Protein AF-A0A921G9Y9-F1 (afdb_monomer_lite)

Foldseek 3Di:
DDPVVVLQVCLLQLNDDAPDDDPVSVVSNVSSVVNHDKDWFAPQCVVVDPVSRPPHDIDIFHKHKDKDKDKDKDWDWADDPDFKIKIWIWIKIWMWMWIGGPPDIDIDIDIDIGTDDIDIDGGDDDPVVVD

Secondary structure (DSSP, 8-state):
--HHHHHHHHHHTT----SSSSHHHHHHHHHHHTTS-EEEEEGGGGGT-TTTTT-S-EEEEE-EEEEEEEEEEEEEEEEETTTEEEEEEEEEEEEEEEEE-SS-EEEEEEEEEEEEEEEEEEPPPPGGG--

Sequence (131 aa):
MNQLEDLFYSIEAGTYQKEDNSFYQNKLQQMSDDGGLIATIRLGLLTDNPFLANVGPKINLKYKTISAITSTVEENIENYGVNHVMVSLKIVIKIRLMVLFPFYNEEFSHEYDYPLVMEVIEGEVPNWYQN

InterPro domains:
  IPR014197 Sporulation protein YunB [PF09560] (40-127)

Organism: NCBI:txid29348

Structure (mmCIF, N/CA/C/O backbone):
data_AF-A0A921G9Y9-F1
#
_entry.id   AF-A0A921G9Y9-F1
#
loop_
_atom_site.group_PDB
_atom_site.id
_atom_site.type_symbol
_atom_site.label_atom_id
_atom_site.label_alt_id
_atom_site.label_comp_id
_atom_site.label_asym_id
_atom_site.label_entity_id
_atom_site.label_seq_id
_atom_site.pdbx_PDB_ins_code
_atom_site.Cartn_x
_atom_site.Cartn_y
_atom_site.Cartn_z
_atom_site.occupancy
_atom_site.B_iso_or_equiv
_atom_site.auth_seq_id
_atom_site.auth_comp_id
_atom_site.auth_asym_id
_atom_site.auth_atom_id
_atom_site.pdbx_PDB_model_num
ATOM 1 N N . MET A 1 1 ? 14.720 6.871 6.798 1.00 49.41 1 MET A N 1
ATOM 2 C CA . MET A 1 1 ? 13.398 6.241 6.962 1.00 49.41 1 MET A CA 1
ATOM 3 C C . MET A 1 1 ? 12.634 6.450 5.664 1.00 49.41 1 MET A C 1
ATOM 5 O O . MET A 1 1 ? 12.837 7.491 5.044 1.00 49.41 1 MET A O 1
ATOM 9 N N . ASN A 1 2 ? 11.887 5.457 5.186 1.00 76.81 2 ASN A N 1
ATOM 10 C CA . ASN A 1 2 ? 11.143 5.543 3.927 1.00 76.81 2 ASN A CA 1
ATOM 11 C C . ASN A 1 2 ? 9.901 6.437 4.138 1.00 76.81 2 ASN A C 1
ATOM 13 O O . ASN A 1 2 ? 9.168 6.209 5.094 1.00 76.81 2 ASN A O 1
ATOM 17 N N . GLN A 1 3 ? 9.642 7.431 3.275 1.00 79.81 3 GLN A N 1
ATOM 18 C CA . GLN A 1 3 ? 8.513 8.376 3.441 1.00 79.81 3 GLN A CA 1
ATOM 19 C C . GLN A 1 3 ? 7.158 7.667 3.599 1.00 79.81 3 GLN A C 1
ATOM 21 O O . GLN A 1 3 ? 6.253 8.161 4.268 1.00 79.81 3 GLN A O 1
ATOM 26 N N . LEU A 1 4 ? 7.027 6.485 2.997 1.00 79.25 4 LEU A N 1
ATOM 27 C CA . LEU A 1 4 ? 5.823 5.676 3.083 1.00 79.25 4 LEU A CA 1
ATOM 28 C C . LEU A 1 4 ? 5.649 4.997 4.452 1.00 79.25 4 LEU A C 1
ATOM 30 O O . LEU A 1 4 ? 4.527 4.863 4.931 1.00 79.25 4 LEU A O 1
ATOM 34 N N . GLU A 1 5 ? 6.743 4.582 5.095 1.00 77.75 5 GLU A N 1
ATOM 35 C CA . GLU A 1 5 ? 6.694 3.997 6.443 1.00 77.75 5 GLU A CA 1
ATOM 36 C C . GLU A 1 5 ? 6.239 5.038 7.466 1.00 77.75 5 GLU A C 1
ATOM 38 O O . GLU A 1 5 ? 5.380 4.747 8.297 1.00 77.75 5 GLU A O 1
ATOM 43 N N . ASP A 1 6 ? 6.755 6.265 7.357 1.00 85.50 6 ASP A N 1
ATOM 44 C CA . ASP A 1 6 ? 6.368 7.374 8.232 1.00 85.50 6 ASP A CA 1
ATOM 45 C C . ASP A 1 6 ? 4.880 7.725 8.067 1.00 85.50 6 ASP A C 1
ATOM 47 O O . ASP A 1 6 ? 4.181 7.970 9.055 1.00 85.50 6 ASP A O 1
ATOM 51 N N . LEU A 1 7 ? 4.365 7.670 6.831 1.00 88.00 7 LEU A N 1
ATOM 52 C CA . LEU A 1 7 ? 2.940 7.837 6.550 1.00 88.00 7 LEU A CA 1
ATOM 53 C C . LEU A 1 7 ? 2.101 6.772 7.268 1.00 88.00 7 LEU A C 1
ATOM 55 O O . LEU A 1 7 ? 1.203 7.125 8.035 1.00 88.00 7 LEU A O 1
ATOM 59 N N . PHE A 1 8 ? 2.395 5.485 7.059 1.00 83.88 8 PHE A N 1
ATOM 60 C CA . PHE A 1 8 ? 1.647 4.402 7.706 1.00 83.88 8 PHE A CA 1
ATOM 61 C C . PHE A 1 8 ? 1.704 4.502 9.231 1.00 83.88 8 PHE A C 1
ATOM 63 O O . PHE A 1 8 ? 0.670 4.387 9.889 1.00 83.88 8 PHE A O 1
ATOM 70 N N . TYR A 1 9 ? 2.879 4.802 9.785 1.00 85.75 9 TYR A N 1
ATOM 71 C CA . TYR A 1 9 ? 3.039 5.001 11.220 1.00 85.75 9 TYR A CA 1
ATOM 72 C C . TYR A 1 9 ? 2.184 6.162 11.744 1.00 85.75 9 TYR A C 1
ATOM 74 O O . TYR A 1 9 ? 1.518 6.016 12.767 1.00 85.75 9 TYR A O 1
ATOM 82 N N . SER A 1 10 ? 2.151 7.302 11.046 1.00 90.12 10 SER A N 1
ATOM 83 C CA . SER A 1 10 ? 1.352 8.463 11.467 1.00 90.12 10 SER A CA 1
ATOM 84 C C . SER A 1 10 ? -0.153 8.178 11.488 1.00 90.12 10 SER A C 1
ATOM 86 O O . SER A 1 10 ? -0.855 8.631 12.393 1.00 90.12 10 SER A O 1
ATOM 88 N N . ILE A 1 11 ? -0.644 7.371 10.543 1.00 90.50 11 ILE A N 1
ATOM 89 C CA . ILE A 1 11 ? -2.046 6.940 10.495 1.00 90.50 11 ILE A CA 1
ATOM 90 C C . ILE A 1 11 ? -2.340 5.983 11.654 1.00 90.50 11 ILE A C 1
ATOM 92 O O . ILE A 1 11 ? -3.341 6.146 12.348 1.00 90.50 11 ILE A O 1
ATOM 96 N N . GLU A 1 12 ? -1.464 5.007 11.909 1.00 84.38 12 GLU A N 1
ATOM 97 C CA . GLU A 1 12 ? -1.619 4.074 13.034 1.00 84.38 12 GLU A CA 1
ATOM 98 C C . GLU A 1 12 ? -1.544 4.776 14.400 1.00 84.38 12 GLU A C 1
ATOM 100 O O . GLU A 1 12 ? -2.237 4.380 15.338 1.00 84.38 12 GLU A O 1
ATOM 105 N N . ALA A 1 13 ? -0.727 5.826 14.513 1.00 87.19 13 ALA A N 1
ATOM 106 C CA . ALA A 1 13 ? -0.587 6.641 15.716 1.00 87.19 13 ALA A CA 1
ATOM 107 C C . ALA A 1 13 ? -1.715 7.674 15.895 1.00 87.19 13 ALA A C 1
ATOM 109 O O . ALA A 1 13 ? -1.799 8.298 16.954 1.00 87.19 13 ALA A O 1
ATOM 110 N N . GLY A 1 14 ? -2.568 7.866 14.884 1.00 88.44 14 GLY A N 1
ATOM 111 C CA . GLY A 1 14 ? -3.640 8.860 14.898 1.00 88.44 14 GLY A CA 1
ATOM 112 C C . GLY A 1 14 ? -3.156 10.310 14.781 1.00 88.44 14 GLY A C 1
ATOM 113 O O . GLY A 1 14 ? -3.873 11.235 15.155 1.00 88.44 14 GLY A O 1
ATOM 114 N N . THR A 1 15 ? -1.931 10.529 14.299 1.00 91.12 15 THR A N 1
ATOM 115 C CA . THR A 1 15 ? -1.301 11.856 14.202 1.00 91.12 15 THR A CA 1
ATOM 116 C C . THR A 1 15 ? -1.286 12.421 12.788 1.00 91.12 15 THR A C 1
ATOM 118 O O . THR A 1 15 ? -0.851 13.558 12.592 1.00 91.12 15 THR A O 1
ATOM 121 N N . TYR A 1 16 ? -1.755 11.657 11.803 1.00 93.31 16 TYR A N 1
ATOM 122 C CA . TYR A 1 16 ? -1.785 12.091 10.417 1.00 93.31 16 TYR A CA 1
ATOM 123 C C . TYR A 1 16 ? -2.707 13.304 10.233 1.00 93.31 16 TYR A C 1
ATOM 125 O O . TYR A 1 16 ? -3.790 13.391 10.820 1.00 93.31 16 TYR A O 1
ATOM 133 N N . GLN A 1 17 ? -2.246 14.246 9.413 1.00 92.75 17 GLN A N 1
ATOM 134 C CA . GLN A 1 17 ? -2.978 15.440 9.016 1.00 92.75 17 GLN A CA 1
ATOM 135 C C . GLN A 1 17 ? -3.015 15.495 7.495 1.00 92.75 17 GLN A C 1
ATOM 137 O O . GLN A 1 17 ? -1.971 15.409 6.847 1.00 92.75 17 GLN A O 1
ATOM 142 N N . LYS A 1 18 ? -4.211 15.645 6.929 1.00 92.50 18 LYS A N 1
ATOM 143 C CA . LYS A 1 18 ? -4.374 15.779 5.481 1.00 92.50 18 LYS A CA 1
ATOM 144 C C . LYS A 1 18 ? -3.642 17.006 4.932 1.00 92.50 18 LYS A C 1
ATOM 146 O O . LYS A 1 18 ? -3.721 18.100 5.489 1.00 92.50 18 LYS A O 1
ATOM 151 N N . GLU A 1 19 ? -2.990 16.826 3.793 1.00 91.19 19 GLU A N 1
ATOM 152 C CA . GLU A 1 19 ? -2.289 17.889 3.067 1.00 91.19 19 GLU A CA 1
ATOM 153 C C . GLU A 1 19 ? -3.246 18.683 2.168 1.00 91.19 19 GLU A C 1
ATOM 155 O O . GLU A 1 19 ? -3.083 19.888 1.978 1.00 91.19 19 GLU A O 1
ATOM 160 N N . ASP A 1 20 ? -4.274 18.017 1.636 1.00 94.69 20 ASP A N 1
ATOM 161 C CA . ASP A 1 20 ? -5.283 18.615 0.767 1.00 94.69 20 ASP A CA 1
ATOM 162 C C . ASP A 1 20 ? -6.685 18.010 0.988 1.00 94.69 20 ASP A C 1
ATOM 164 O O . ASP A 1 20 ? -6.904 17.155 1.847 1.00 94.69 20 ASP A O 1
ATOM 168 N N . ASN A 1 21 ? -7.672 18.475 0.214 1.00 94.62 21 ASN A N 1
ATOM 169 C CA . ASN A 1 21 ? -9.056 17.987 0.272 1.00 94.62 21 ASN A CA 1
ATOM 170 C C . ASN A 1 21 ? -9.366 16.877 -0.748 1.00 94.62 21 ASN A C 1
ATOM 172 O O . ASN A 1 21 ? -10.538 16.635 -1.050 1.00 94.62 21 ASN A O 1
ATOM 176 N N . SER A 1 22 ? -8.354 16.207 -1.297 1.00 95.88 22 SER A N 1
ATOM 177 C CA . SER A 1 22 ? -8.559 15.069 -2.187 1.00 95.88 22 SER A CA 1
ATOM 178 C C . SER A 1 22 ? -9.262 13.919 -1.463 1.00 95.88 22 SER A C 1
ATOM 180 O O . SER A 1 22 ? -9.243 13.785 -0.236 1.00 95.88 22 SER A O 1
ATOM 182 N N . PHE A 1 23 ? -9.906 13.053 -2.245 1.00 94.69 23 PHE A N 1
ATOM 183 C CA . PHE A 1 23 ? -10.588 11.874 -1.719 1.00 94.69 23 PHE A CA 1
ATOM 184 C C . PHE A 1 23 ? -9.659 10.993 -0.866 1.00 94.69 23 PHE A C 1
ATOM 186 O O . PHE A 1 23 ? -10.045 10.560 0.219 1.00 94.69 23 PHE A O 1
ATOM 193 N N . TYR A 1 24 ? -8.429 10.760 -1.335 1.00 90.69 24 TYR A N 1
ATOM 194 C CA . TYR A 1 24 ? -7.461 9.910 -0.643 1.00 90.69 24 TYR A CA 1
ATOM 195 C C . TYR A 1 24 ? -7.033 10.511 0.694 1.00 90.69 24 TYR A C 1
ATOM 197 O O . TYR A 1 24 ? -7.066 9.819 1.705 1.00 90.69 24 TYR A O 1
ATOM 205 N N . GLN A 1 25 ? -6.725 11.803 0.724 1.00 93.50 25 GLN A N 1
ATOM 206 C CA . GLN A 1 25 ? -6.254 12.489 1.928 1.00 93.50 25 GLN A CA 1
ATOM 207 C C . GLN A 1 25 ? -7.348 12.554 3.003 1.00 93.50 25 GLN A C 1
ATOM 209 O O . GLN A 1 25 ? -7.092 12.270 4.173 1.00 93.50 25 GLN A O 1
ATOM 214 N N . ASN A 1 26 ? -8.606 12.783 2.608 1.00 93.81 26 ASN A N 1
ATOM 215 C CA . ASN A 1 26 ? -9.739 12.681 3.534 1.00 93.81 26 ASN A CA 1
ATOM 216 C C . ASN A 1 26 ? -9.916 11.257 4.092 1.00 93.81 26 ASN A C 1
ATOM 218 O O . ASN A 1 26 ? -10.241 11.095 5.266 1.00 93.81 26 ASN A O 1
ATOM 222 N N . LYS A 1 27 ? -9.684 10.220 3.275 1.00 91.06 27 LYS A N 1
ATOM 223 C CA . LYS A 1 27 ? -9.764 8.824 3.725 1.00 91.06 27 LYS A CA 1
ATOM 224 C C . LYS A 1 27 ? -8.652 8.477 4.722 1.00 91.06 27 LYS A C 1
ATOM 226 O O . LYS A 1 27 ? -8.925 7.797 5.706 1.00 91.06 27 LYS A O 1
ATOM 231 N N . LEU A 1 28 ? -7.428 8.955 4.494 1.00 92.06 28 LEU A N 1
ATOM 232 C CA . LEU A 1 28 ? -6.300 8.756 5.411 1.00 92.06 28 LEU A CA 1
ATOM 233 C C . LEU A 1 28 ? -6.512 9.503 6.738 1.00 92.06 28 LEU A C 1
ATOM 235 O O . LEU A 1 28 ? -6.251 8.937 7.797 1.00 92.06 28 LEU A O 1
ATOM 239 N N . GLN A 1 29 ? -7.073 10.719 6.697 1.00 93.62 29 GLN A N 1
ATOM 240 C CA . GLN A 1 29 ? -7.468 11.451 7.906 1.00 93.62 29 GLN A CA 1
ATOM 241 C C . GLN A 1 29 ? -8.496 10.669 8.721 1.00 93.62 29 GLN A C 1
ATOM 243 O O . GLN A 1 29 ? -8.310 10.490 9.916 1.00 93.62 29 GLN A O 1
ATOM 248 N N . GLN A 1 30 ? -9.538 10.142 8.075 1.00 91.38 30 GLN A N 1
ATOM 249 C CA . GLN A 1 30 ? -10.557 9.352 8.764 1.00 91.38 30 GLN A CA 1
ATOM 250 C C . GLN A 1 30 ? -9.957 8.126 9.471 1.00 91.38 30 GLN A C 1
ATOM 252 O O . GLN A 1 30 ? -10.275 7.867 10.626 1.00 91.38 30 GLN A O 1
ATOM 257 N N . MET A 1 31 ? -9.056 7.398 8.803 1.00 90.31 31 MET A N 1
ATOM 258 C CA . MET A 1 31 ? -8.354 6.257 9.411 1.00 90.31 31 MET A CA 1
ATOM 259 C C . MET A 1 31 ? -7.497 6.674 10.613 1.00 90.31 31 MET A C 1
ATOM 261 O O . MET A 1 31 ? -7.416 5.952 11.604 1.00 90.31 31 MET A O 1
ATOM 265 N N . SER A 1 32 ? -6.864 7.844 10.533 1.00 91.69 32 SER A N 1
ATOM 266 C CA . SER A 1 32 ? -6.102 8.419 11.640 1.00 91.69 32 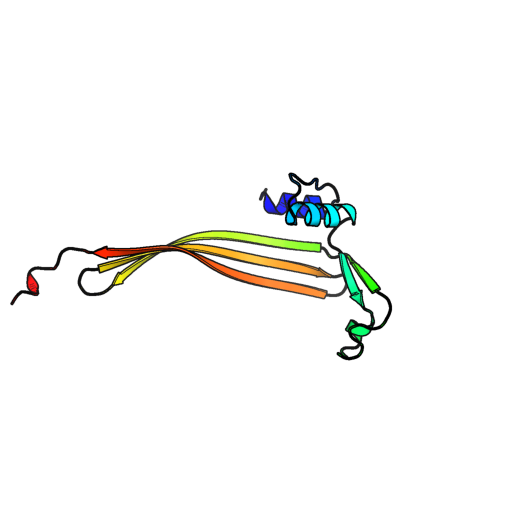SER A CA 1
ATOM 267 C C . SER A 1 32 ? -7.009 8.775 12.821 1.00 91.69 32 SER A C 1
ATOM 269 O O . SER A 1 32 ? -6.721 8.395 13.955 1.00 91.69 32 SER A O 1
ATOM 271 N N . ASP A 1 33 ? -8.136 9.436 12.558 1.00 91.94 33 ASP A N 1
ATOM 272 C CA . ASP A 1 33 ? -9.105 9.862 13.575 1.00 91.94 33 ASP A CA 1
ATOM 273 C C . ASP A 1 33 ? -9.756 8.664 14.290 1.00 91.94 33 ASP A C 1
ATOM 275 O O . ASP A 1 33 ? -9.988 8.701 15.499 1.00 91.94 33 ASP A O 1
ATOM 279 N N . ASP A 1 34 ? -9.977 7.563 13.567 1.00 88.81 34 ASP A N 1
ATOM 280 C CA . ASP A 1 34 ? -10.468 6.293 14.115 1.00 88.81 34 ASP A CA 1
ATOM 281 C C . ASP A 1 34 ? -9.410 5.568 14.991 1.00 88.81 34 ASP A C 1
ATOM 283 O O . ASP A 1 34 ? -9.689 4.557 15.656 1.00 88.81 34 ASP A O 1
ATOM 287 N N . GLY A 1 35 ? -8.185 6.101 15.059 1.00 84.94 35 GLY A N 1
ATOM 288 C CA . GLY A 1 35 ? -7.080 5.561 15.845 1.00 84.94 35 GLY A CA 1
ATOM 289 C C . GLY A 1 35 ? -6.514 4.283 15.232 1.00 84.94 35 GLY A C 1
ATOM 290 O O . GLY A 1 35 ? -6.351 3.278 15.944 1.00 84.94 35 GLY A O 1
ATOM 291 N N . GLY A 1 36 ? -6.284 4.324 13.916 1.00 83.94 36 GLY A N 1
ATOM 292 C CA . GLY A 1 36 ? -5.609 3.304 13.124 1.00 83.94 36 GLY A CA 1
ATOM 293 C C . GLY A 1 36 ? -6.520 2.564 12.142 1.00 83.94 36 GLY A C 1
ATOM 294 O O . GLY A 1 36 ? -7.659 2.937 11.874 1.00 83.94 36 GLY A O 1
ATOM 295 N N . LEU A 1 37 ? -6.005 1.469 11.585 1.00 84.38 37 LEU A N 1
ATOM 296 C CA . LEU A 1 37 ? -6.725 0.682 10.589 1.00 84.38 37 LEU A CA 1
ATOM 297 C C . LEU A 1 37 ? -7.786 -0.205 11.255 1.00 84.38 37 LEU A C 1
ATOM 299 O O . LEU A 1 37 ? -7.474 -1.132 12.010 1.00 84.38 37 LEU A O 1
ATOM 303 N N . ILE A 1 38 ? -9.057 0.084 10.963 1.00 87.38 38 ILE A N 1
ATOM 304 C CA . ILE A 1 38 ? -10.207 -0.665 11.477 1.00 87.38 38 ILE A CA 1
ATOM 305 C C . ILE A 1 38 ? -10.911 -1.385 10.329 1.00 87.38 38 ILE A C 1
ATOM 307 O O . ILE A 1 38 ? -11.411 -0.766 9.392 1.00 87.38 38 ILE A O 1
ATOM 311 N N . ALA A 1 39 ? -10.987 -2.711 10.423 1.00 85.94 39 ALA A N 1
ATOM 312 C CA . ALA A 1 39 ? -11.834 -3.530 9.570 1.00 85.94 39 ALA A CA 1
ATOM 313 C C . ALA A 1 39 ? -13.175 -3.772 10.273 1.00 85.94 39 ALA A C 1
ATOM 315 O O . ALA A 1 39 ? -13.220 -4.321 11.375 1.00 85.94 39 ALA A O 1
ATOM 316 N N . THR A 1 40 ? -14.279 -3.389 9.635 1.00 87.94 40 THR A N 1
ATOM 317 C CA . THR A 1 40 ? -15.624 -3.704 10.127 1.00 87.94 40 THR A CA 1
ATOM 318 C C . THR A 1 40 ? -16.160 -4.927 9.399 1.00 87.94 40 THR A C 1
ATOM 320 O O . THR A 1 40 ? -16.487 -4.855 8.215 1.00 87.94 40 THR A O 1
ATOM 323 N N . ILE A 1 41 ? -16.311 -6.038 10.118 1.00 89.12 41 ILE A N 1
ATOM 324 C CA . ILE A 1 41 ? -16.913 -7.272 9.598 1.00 89.12 41 ILE A CA 1
ATOM 325 C C . ILE A 1 41 ? -18.261 -7.534 10.274 1.00 89.12 41 ILE A C 1
ATOM 327 O O . ILE A 1 41 ? -18.523 -7.040 11.372 1.00 89.12 41 ILE A 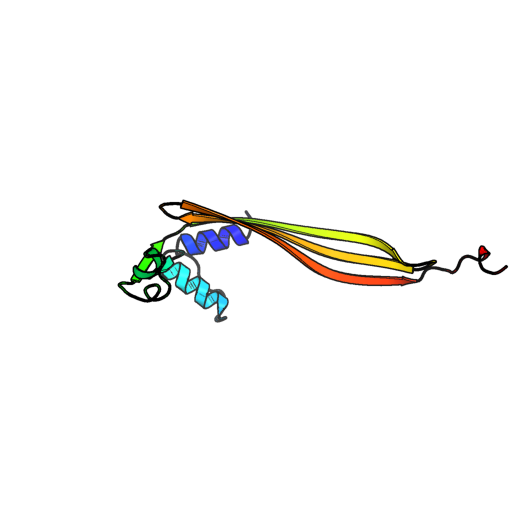O 1
ATOM 331 N N . ARG A 1 42 ? -19.153 -8.295 9.634 1.00 90.81 42 ARG A N 1
ATOM 332 C CA . ARG A 1 42 ? -20.395 -8.752 10.280 1.00 90.81 42 ARG A CA 1
ATOM 333 C C . ARG A 1 42 ? -20.193 -10.134 10.875 1.00 90.81 42 ARG A C 1
ATOM 335 O O . ARG A 1 42 ? -19.521 -10.960 10.267 1.00 90.81 42 ARG A O 1
ATOM 342 N N . LEU A 1 43 ? -20.818 -10.402 12.022 1.00 90.31 43 LEU A N 1
ATOM 343 C CA . LEU A 1 43 ? -20.697 -11.701 12.693 1.00 90.31 43 LEU A CA 1
ATOM 344 C C . LEU A 1 43 ? -21.092 -12.872 11.775 1.00 90.31 43 LEU A C 1
ATOM 346 O O . LEU A 1 43 ? -20.449 -13.916 11.801 1.00 90.31 43 LEU A O 1
ATOM 350 N N . GLY A 1 44 ? -22.101 -12.688 10.921 1.00 91.38 44 GLY A N 1
ATOM 351 C CA . GLY A 1 44 ? -22.529 -13.711 9.975 1.00 91.38 44 GLY A CA 1
ATOM 352 C C . GLY A 1 44 ? -21.485 -14.086 8.912 1.00 91.38 44 GLY A C 1
ATOM 353 O O . GLY A 1 44 ? -21.542 -15.197 8.393 1.00 91.38 44 GLY A O 1
ATOM 354 N N . LEU A 1 45 ? -20.478 -13.242 8.651 1.00 89.88 45 LEU A N 1
ATOM 355 C CA . LEU A 1 45 ? -19.342 -13.583 7.781 1.00 89.88 45 LEU A CA 1
ATOM 356 C C . LEU A 1 45 ? -18.509 -14.742 8.350 1.00 89.88 45 LEU A C 1
ATOM 358 O O . LEU A 1 45 ? -17.962 -15.531 7.593 1.00 89.88 45 LEU A O 1
ATOM 362 N N . LEU A 1 46 ? -18.468 -14.891 9.678 1.00 86.62 46 LEU A N 1
ATOM 363 C CA . LEU A 1 46 ? -17.730 -15.964 10.356 1.00 86.62 46 LEU A CA 1
ATOM 364 C C . LEU A 1 46 ? -18.436 -17.326 10.278 1.00 86.62 46 LEU A C 1
ATOM 366 O O . LEU A 1 46 ? -17.872 -18.331 10.695 1.00 86.62 46 LEU A O 1
ATOM 370 N N . THR A 1 47 ? -19.677 -17.365 9.784 1.00 90.00 47 THR A N 1
ATOM 371 C CA . THR A 1 47 ? -20.466 -18.604 9.683 1.00 90.00 47 THR A CA 1
ATOM 372 C C . THR A 1 47 ? -20.195 -19.395 8.403 1.00 90.00 47 THR A C 1
ATOM 374 O O . THR A 1 47 ? -20.821 -20.432 8.203 1.00 90.00 47 THR A O 1
ATOM 377 N N . ASP A 1 48 ? -19.310 -18.888 7.533 1.00 86.00 48 ASP A N 1
ATOM 378 C CA . ASP A 1 48 ? -18.979 -19.450 6.212 1.00 86.00 48 ASP A CA 1
ATOM 379 C C . ASP A 1 48 ? -20.217 -19.724 5.329 1.00 86.00 48 ASP A C 1
ATOM 381 O O . ASP A 1 48 ? -20.244 -20.597 4.465 1.00 86.00 48 ASP A O 1
ATOM 385 N N . ASN A 1 49 ? -21.297 -18.968 5.567 1.00 91.44 49 ASN A N 1
ATOM 386 C CA . ASN A 1 49 ? -22.547 -19.079 4.832 1.00 91.44 49 ASN A CA 1
ATOM 387 C C . ASN A 1 49 ? -22.830 -17.771 4.075 1.00 91.44 49 ASN A C 1
ATOM 389 O O . ASN A 1 49 ? -23.065 -16.735 4.708 1.00 91.44 49 ASN A O 1
ATOM 393 N N . PRO A 1 50 ? -22.897 -17.794 2.731 1.00 92.81 50 PRO A N 1
ATOM 394 C CA . PRO A 1 50 ? -23.095 -16.587 1.930 1.00 92.81 50 PRO A CA 1
ATOM 395 C C . PRO A 1 50 ? -24.439 -15.894 2.201 1.00 92.81 50 PRO A C 1
ATOM 397 O O . PRO A 1 50 ? -24.526 -14.670 2.104 1.00 92.81 50 PRO A O 1
ATOM 400 N N . PHE A 1 51 ? -25.477 -16.636 2.600 1.00 94.62 51 PHE A N 1
ATOM 401 C CA . PHE A 1 51 ? -26.779 -16.060 2.950 1.00 94.62 51 PHE A CA 1
ATOM 402 C C . PHE A 1 51 ? -26.744 -15.297 4.278 1.00 94.62 51 PHE A C 1
ATOM 404 O O . PHE A 1 51 ? -27.502 -14.346 4.467 1.00 94.62 51 PHE A O 1
ATOM 411 N N . LEU A 1 52 ? -25.856 -15.693 5.193 1.00 94.06 52 LEU A N 1
ATOM 412 C CA . LEU A 1 52 ? -25.691 -15.051 6.495 1.00 94.06 52 LEU A CA 1
ATOM 413 C C . LEU A 1 52 ? -24.539 -14.047 6.521 1.00 94.06 52 LEU A C 1
ATOM 415 O O . LEU A 1 52 ? -24.459 -13.281 7.473 1.00 94.06 52 LEU A O 1
ATOM 419 N N . ALA A 1 53 ? -23.702 -13.968 5.483 1.00 91.88 53 ALA A N 1
ATOM 420 C CA . ALA A 1 53 ? -22.514 -13.111 5.446 1.00 91.88 53 ALA A CA 1
ATOM 421 C C . ALA A 1 53 ? -22.794 -11.637 5.805 1.00 91.88 53 ALA A C 1
ATOM 423 O O . ALA A 1 53 ? -21.960 -10.962 6.407 1.00 91.88 53 ALA A O 1
ATOM 424 N N . ASN A 1 54 ? -23.999 -11.149 5.490 1.00 91.25 54 ASN A N 1
ATOM 425 C CA . ASN A 1 54 ? -24.444 -9.790 5.792 1.00 91.25 54 ASN A CA 1
ATOM 426 C C . ASN A 1 54 ? -25.388 -9.677 7.007 1.00 91.25 54 ASN A C 1
ATOM 428 O O . ASN A 1 54 ? -25.971 -8.618 7.233 1.00 91.25 54 ASN A O 1
ATOM 432 N N . VAL A 1 55 ? -25.535 -10.711 7.827 1.00 93.50 55 VAL A N 1
ATOM 433 C CA . VAL A 1 55 ? -26.451 -10.725 8.976 1.00 93.50 55 VAL A CA 1
ATOM 434 C C . VAL A 1 55 ? -25.685 -10.579 10.295 1.00 93.50 55 VAL A C 1
ATOM 436 O O . VAL A 1 55 ? -24.547 -11.024 10.438 1.00 93.50 55 VAL A O 1
ATOM 439 N N . GLY A 1 56 ? -26.330 -9.941 11.274 1.00 92.50 56 GLY A N 1
ATOM 440 C CA . GLY A 1 56 ? -25.825 -9.817 12.639 1.00 92.50 56 GLY A CA 1
ATOM 441 C C . GLY A 1 56 ? -25.100 -8.500 12.943 1.00 92.50 56 GLY A C 1
ATOM 442 O O . GLY A 1 56 ? -25.014 -7.610 12.088 1.00 92.50 56 GLY A O 1
ATOM 443 N N . PRO A 1 57 ? -24.615 -8.351 14.189 1.00 93.88 57 PRO A N 1
ATOM 444 C CA . PRO A 1 57 ? -23.923 -7.151 14.637 1.00 93.88 57 PRO A CA 1
ATOM 445 C C . PRO A 1 57 ? -22.596 -6.956 13.896 1.00 93.88 57 PRO A C 1
ATOM 447 O O . PRO A 1 57 ? -21.935 -7.914 13.482 1.00 93.88 57 PRO A O 1
ATOM 450 N N . LYS A 1 58 ? -22.217 -5.686 13.736 1.00 92.81 58 LYS A N 1
ATOM 451 C CA . LYS A 1 58 ? -20.918 -5.281 13.196 1.00 92.81 58 LYS A CA 1
ATOM 452 C C . LYS A 1 58 ? -19.858 -5.380 14.289 1.00 92.81 58 LYS A C 1
ATOM 454 O O . LYS A 1 58 ? -20.087 -4.928 15.408 1.00 92.81 58 LYS A O 1
ATOM 459 N N . ILE A 1 59 ? -18.706 -5.934 13.940 1.00 89.94 59 ILE A N 1
ATOM 460 C CA . ILE A 1 59 ? -17.544 -6.084 14.809 1.00 89.94 59 ILE A CA 1
ATOM 461 C C . ILE A 1 59 ? -16.403 -5.295 14.182 1.00 89.94 59 ILE A C 1
ATOM 463 O O . ILE A 1 59 ? -16.075 -5.494 13.013 1.00 89.94 59 ILE A O 1
ATOM 467 N N . ASN A 1 60 ? -15.817 -4.398 14.968 1.00 88.75 60 ASN A N 1
ATOM 468 C CA . ASN A 1 60 ? -14.676 -3.591 14.562 1.00 88.75 60 ASN A CA 1
ATOM 469 C C . ASN A 1 60 ? -13.391 -4.265 15.041 1.00 88.75 60 ASN A C 1
ATOM 471 O O . ASN A 1 60 ? -13.184 -4.433 16.243 1.00 88.75 60 ASN A O 1
ATOM 475 N N . LEU A 1 61 ? -12.537 -4.643 14.097 1.00 86.38 61 LEU A N 1
ATOM 476 C CA . LEU A 1 61 ? -11.243 -5.257 14.349 1.00 86.38 61 LEU A CA 1
ATOM 477 C C . LEU A 1 61 ? -10.146 -4.252 14.024 1.00 86.38 61 LEU A C 1
ATOM 479 O O . LEU A 1 61 ? -10.027 -3.806 12.884 1.00 86.38 61 LEU A O 1
ATOM 483 N N . LYS A 1 62 ? -9.338 -3.918 15.029 1.00 85.56 62 LYS A N 1
ATOM 484 C CA . LYS A 1 62 ? -8.087 -3.193 14.812 1.00 85.56 62 LYS A CA 1
ATOM 485 C C . LYS A 1 62 ? -7.032 -4.175 14.324 1.00 85.56 62 LYS A C 1
ATOM 487 O O . LYS A 1 62 ? -6.878 -5.245 14.915 1.00 85.56 62 LYS A O 1
ATOM 492 N N . TYR A 1 63 ? -6.307 -3.800 13.283 1.00 86.19 63 TYR A N 1
ATOM 493 C CA . TYR A 1 63 ? -5.181 -4.571 12.771 1.00 86.19 63 TYR A CA 1
ATOM 494 C C . TYR A 1 63 ? -3.995 -3.648 12.518 1.00 86.19 63 TYR A C 1
ATOM 496 O O . TYR A 1 63 ? -4.145 -2.430 12.418 1.00 86.19 63 TYR A O 1
ATOM 504 N N . LYS A 1 64 ? -2.806 -4.243 12.464 1.00 84.94 64 LYS A N 1
ATOM 505 C CA . LYS A 1 64 ? -1.565 -3.542 12.128 1.00 84.94 64 LYS A CA 1
ATOM 506 C C . LYS A 1 64 ? -1.010 -4.092 10.838 1.00 84.94 64 LYS A C 1
ATOM 508 O O . LYS A 1 64 ? -1.264 -5.254 10.514 1.00 84.94 64 LYS A O 1
ATOM 513 N N . THR A 1 65 ? -0.238 -3.282 10.131 1.00 82.94 65 THR A N 1
ATOM 514 C CA . THR A 1 65 ? 0.322 -3.715 8.856 1.00 82.94 65 THR A CA 1
ATOM 515 C C . THR A 1 65 ? 1.814 -3.444 8.800 1.00 82.94 65 THR A C 1
ATOM 517 O O . THR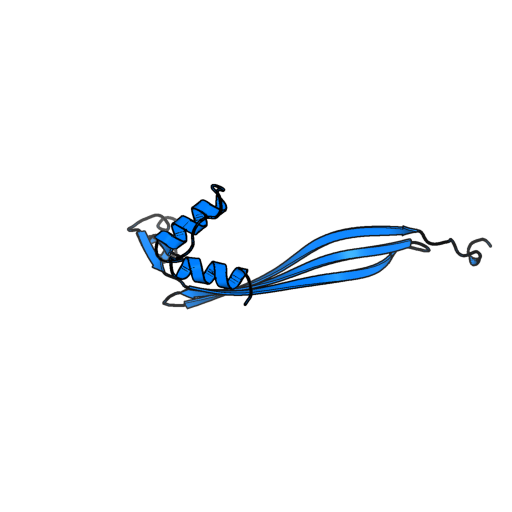 A 1 65 ? 2.271 -2.348 9.099 1.00 82.94 65 THR A O 1
ATOM 520 N N . ILE A 1 66 ? 2.583 -4.448 8.389 1.00 84.75 66 ILE A N 1
ATOM 521 C CA . ILE A 1 66 ? 4.002 -4.295 8.073 1.00 84.75 66 ILE A CA 1
ATOM 522 C C . ILE A 1 66 ? 4.122 -4.347 6.557 1.00 84.75 66 ILE A C 1
ATOM 524 O O . ILE A 1 66 ? 3.615 -5.272 5.927 1.00 84.75 66 ILE A O 1
ATOM 528 N N . SER A 1 67 ? 4.777 -3.355 5.962 1.00 83.12 67 SER A N 1
ATOM 529 C CA . SER A 1 67 ? 4.983 -3.314 4.517 1.00 83.12 67 SER A CA 1
ATOM 530 C C . SER A 1 67 ? 6.449 -3.091 4.177 1.00 83.12 67 SER A C 1
ATOM 532 O O . SER A 1 67 ? 7.167 -2.400 4.892 1.00 83.12 67 SER A O 1
ATOM 534 N N . ALA A 1 68 ? 6.887 -3.688 3.076 1.00 86.25 68 ALA A N 1
ATOM 535 C CA . ALA A 1 68 ? 8.172 -3.430 2.457 1.00 86.25 68 ALA A CA 1
ATOM 536 C C . ALA A 1 68 ? 7.939 -3.241 0.961 1.00 86.25 68 ALA A C 1
ATOM 538 O O . ALA A 1 68 ? 7.500 -4.165 0.270 1.00 86.25 68 ALA A O 1
ATOM 539 N N . ILE A 1 69 ? 8.229 -2.037 0.472 1.00 86.19 69 ILE A N 1
ATOM 540 C CA . ILE A 1 69 ? 8.108 -1.692 -0.943 1.00 86.19 69 ILE A CA 1
ATOM 541 C C . ILE A 1 69 ? 9.498 -1.411 -1.492 1.00 86.19 69 ILE A C 1
ATOM 543 O O . ILE A 1 69 ? 10.252 -0.612 -0.938 1.00 86.19 69 ILE A O 1
ATOM 547 N N . THR A 1 70 ? 9.846 -2.084 -2.581 1.00 90.19 70 THR A N 1
ATOM 548 C CA . THR A 1 70 ? 11.081 -1.845 -3.326 1.00 90.19 70 THR A CA 1
ATOM 549 C C . THR A 1 70 ? 10.721 -1.530 -4.764 1.00 90.19 70 THR A C 1
ATOM 551 O O . THR A 1 70 ? 9.893 -2.210 -5.357 1.00 90.19 70 THR A O 1
ATOM 554 N N . SER A 1 71 ? 11.344 -0.496 -5.315 1.00 90.50 71 SER A N 1
ATOM 555 C CA . SER A 1 71 ? 11.179 -0.105 -6.708 1.00 90.50 71 SER A CA 1
ATOM 556 C C . SER A 1 71 ? 12.542 -0.139 -7.377 1.00 90.50 71 SER A C 1
ATOM 558 O O . SER A 1 71 ? 13.515 0.381 -6.829 1.00 90.50 71 SER A O 1
ATOM 560 N N . THR A 1 72 ? 12.632 -0.756 -8.546 1.00 93.88 72 THR A N 1
ATOM 561 C CA . THR A 1 72 ? 13.869 -0.839 -9.326 1.00 93.88 72 THR A CA 1
ATOM 562 C C . THR A 1 72 ? 13.563 -0.512 -10.774 1.00 93.88 72 THR A C 1
ATOM 564 O O . THR A 1 72 ? 12.527 -0.908 -11.295 1.00 93.88 72 THR A O 1
ATOM 567 N N . VAL A 1 73 ? 14.443 0.257 -11.406 1.00 95.06 73 VAL A N 1
ATOM 568 C CA . VAL A 1 73 ? 14.361 0.513 -12.842 1.00 95.06 73 VAL A CA 1
ATOM 569 C C . VAL A 1 73 ? 15.158 -0.579 -13.540 1.00 95.06 73 VAL A C 1
ATOM 571 O O . VAL A 1 73 ? 16.335 -0.765 -13.237 1.00 95.06 73 VAL A O 1
ATOM 574 N N . GLU A 1 74 ? 14.508 -1.305 -14.441 1.00 95.81 74 GLU A N 1
ATOM 575 C CA . GLU A 1 74 ? 15.123 -2.341 -15.261 1.00 95.81 74 GLU A CA 1
ATOM 576 C C . GLU A 1 74 ? 15.163 -1.883 -16.718 1.00 95.81 74 GLU A C 1
ATOM 578 O O . GLU A 1 74 ? 14.149 -1.471 -17.287 1.00 95.81 74 GLU A O 1
ATOM 583 N N . GLU A 1 75 ? 16.351 -1.966 -17.307 1.00 94.12 75 GLU A N 1
ATOM 584 C CA . GLU A 1 75 ? 16.596 -1.765 -18.730 1.00 94.12 75 GLU A CA 1
ATOM 585 C C . GLU A 1 75 ? 16.764 -3.133 -19.396 1.00 94.12 75 GLU A C 1
ATOM 587 O O . GLU A 1 75 ? 17.494 -3.990 -18.892 1.00 94.12 75 GLU A O 1
ATOM 592 N N . ASN A 1 76 ? 16.098 -3.338 -20.528 1.00 94.00 76 ASN A N 1
ATOM 593 C CA . ASN A 1 76 ? 16.268 -4.521 -21.356 1.00 94.00 76 ASN A CA 1
ATOM 594 C C . ASN A 1 76 ? 16.444 -4.108 -22.824 1.00 94.00 76 ASN A C 1
ATOM 596 O O . ASN A 1 76 ? 15.633 -3.358 -23.373 1.00 94.00 76 ASN A O 1
ATOM 600 N N . ILE A 1 77 ? 17.522 -4.606 -23.430 1.00 91.94 77 ILE A N 1
ATOM 601 C CA . ILE A 1 77 ? 17.920 -4.370 -24.815 1.00 91.94 77 ILE A CA 1
ATOM 602 C C . ILE A 1 77 ? 17.905 -5.721 -25.536 1.00 91.94 77 ILE A C 1
ATOM 604 O O . ILE A 1 77 ? 18.725 -6.593 -25.245 1.00 91.94 77 ILE A O 1
ATOM 608 N N . GLU A 1 78 ? 17.003 -5.883 -26.501 1.00 91.75 78 GLU A N 1
ATOM 609 C CA . GLU A 1 78 ? 16.830 -7.125 -27.260 1.00 91.75 78 GLU A CA 1
ATOM 610 C C . GLU A 1 78 ? 17.022 -6.892 -28.761 1.00 91.75 78 GLU A C 1
ATOM 612 O O . GLU A 1 78 ? 16.564 -5.896 -29.317 1.00 91.75 78 GLU A O 1
ATOM 617 N N . ASN A 1 79 ? 17.669 -7.833 -29.454 1.00 87.81 79 ASN A N 1
ATOM 618 C CA . ASN A 1 79 ? 17.758 -7.788 -30.915 1.00 87.81 79 ASN A CA 1
ATOM 619 C C . ASN A 1 79 ? 16.382 -8.093 -31.528 1.00 87.81 79 ASN A C 1
ATOM 621 O O . ASN A 1 79 ? 15.822 -9.167 -31.303 1.00 87.81 79 ASN A O 1
ATOM 625 N N . TYR A 1 80 ? 15.864 -7.176 -32.345 1.00 85.12 80 TYR A N 1
ATOM 626 C CA . TYR A 1 80 ? 14.572 -7.283 -33.017 1.00 85.12 80 TYR A CA 1
ATOM 627 C C . TYR A 1 80 ? 14.760 -7.315 -34.545 1.00 85.12 80 TYR A C 1
ATOM 629 O O . TYR A 1 80 ? 14.858 -6.301 -35.229 1.00 85.12 80 TYR A O 1
ATOM 637 N N . GLY A 1 81 ? 14.825 -8.513 -35.125 1.00 82.38 81 GLY A N 1
ATOM 638 C CA . GLY A 1 81 ? 15.067 -8.680 -36.563 1.00 82.38 81 GLY A CA 1
ATOM 639 C C . GLY A 1 81 ? 16.533 -8.471 -36.966 1.00 82.38 81 GLY A C 1
ATOM 640 O O . GLY A 1 81 ? 17.437 -8.642 -36.157 1.00 82.38 81 GLY A O 1
ATOM 641 N N . VAL A 1 82 ? 16.775 -8.169 -38.247 1.00 81.12 82 VAL A N 1
ATOM 642 C CA . VAL A 1 82 ? 18.138 -8.162 -38.819 1.00 81.12 82 VAL A CA 1
ATOM 643 C C . VAL A 1 82 ? 18.941 -6.933 -38.382 1.00 81.12 82 VAL A C 1
ATOM 645 O O . VAL 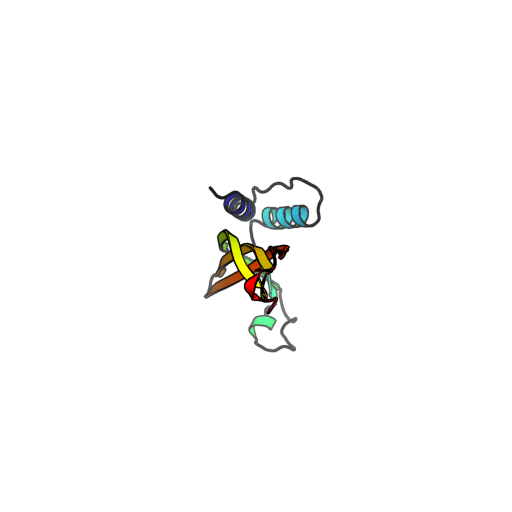A 1 82 ? 20.123 -7.070 -38.089 1.00 81.12 82 VAL A O 1
ATOM 648 N N . ASN A 1 83 ? 18.288 -5.765 -38.298 1.00 83.62 83 ASN A N 1
ATOM 649 C CA . ASN A 1 83 ? 18.941 -4.482 -37.997 1.00 83.62 83 ASN A CA 1
ATOM 650 C C . ASN A 1 83 ? 18.204 -3.643 -36.959 1.00 83.62 83 ASN A C 1
ATOM 652 O O . ASN A 1 83 ? 18.512 -2.467 -36.849 1.00 83.62 83 ASN A O 1
ATOM 656 N N . HIS A 1 84 ? 17.215 -4.177 -36.244 1.00 89.00 84 HIS A N 1
ATOM 657 C CA . HIS A 1 84 ? 16.556 -3.387 -35.207 1.00 89.00 84 HIS A CA 1
ATOM 658 C C . HIS A 1 84 ? 16.941 -3.914 -33.834 1.00 89.00 84 HIS A C 1
ATOM 660 O O . HIS A 1 84 ? 17.197 -5.105 -33.647 1.00 89.00 84 HIS A O 1
ATOM 666 N N . VAL A 1 85 ? 16.970 -3.008 -32.870 1.00 92.38 85 VAL A N 1
ATOM 667 C CA . VAL A 1 85 ? 17.081 -3.317 -31.449 1.00 92.38 85 VAL A CA 1
ATOM 668 C C . VAL A 1 85 ? 15.863 -2.737 -30.759 1.00 92.38 85 VAL A C 1
ATOM 670 O O . VAL A 1 85 ? 15.473 -1.602 -31.014 1.00 92.38 85 VAL A O 1
ATOM 673 N N . MET A 1 86 ? 15.259 -3.519 -29.881 1.00 92.00 86 MET A N 1
ATOM 674 C CA . MET A 1 86 ? 14.211 -3.067 -28.990 1.00 92.00 86 MET A CA 1
ATOM 675 C C . MET A 1 86 ? 14.841 -2.672 -27.660 1.00 92.00 86 MET A C 1
ATOM 677 O O . MET A 1 86 ? 15.441 -3.503 -26.981 1.00 92.00 86 MET A O 1
ATOM 681 N N . VAL A 1 87 ? 14.693 -1.405 -27.288 1.00 93.50 87 VAL A N 1
ATOM 682 C CA . VAL A 1 87 ? 15.062 -0.900 -25.967 1.00 93.50 87 VAL A CA 1
ATOM 683 C C . VAL A 1 87 ? 13.787 -0.749 -25.155 1.00 93.50 87 VAL A C 1
ATOM 685 O O . VAL A 1 87 ? 12.819 -0.116 -25.583 1.00 93.50 87 VAL A O 1
ATOM 688 N N . SER A 1 88 ? 13.780 -1.340 -23.970 1.00 93.62 88 SER A N 1
ATOM 689 C CA . SER A 1 88 ? 12.672 -1.251 -23.034 1.00 93.62 88 SER A CA 1
ATOM 690 C C . SER A 1 88 ? 13.173 -0.836 -21.661 1.00 93.62 88 SER A C 1
ATOM 692 O O . SER A 1 88 ? 14.162 -1.353 -21.147 1.00 93.62 88 SER A O 1
ATOM 694 N N . LEU A 1 89 ? 12.470 0.124 -21.073 1.00 96.12 89 LEU A N 1
ATOM 695 C CA . LEU A 1 89 ? 12.701 0.596 -19.722 1.00 96.12 89 LEU A CA 1
ATOM 696 C C . LEU A 1 89 ? 11.417 0.380 -18.935 1.00 96.12 89 LEU A C 1
ATOM 698 O O . LEU A 1 89 ? 10.355 0.873 -19.328 1.00 96.12 89 LEU A O 1
ATOM 702 N N . LYS A 1 90 ? 11.504 -0.330 -17.816 1.00 9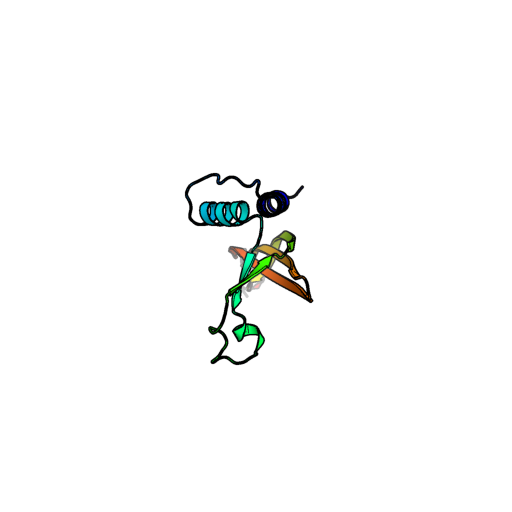6.50 90 LYS A N 1
ATOM 703 C CA . LYS A 1 90 ? 10.368 -0.565 -16.925 1.00 96.50 90 LYS A CA 1
ATOM 704 C C . LYS A 1 90 ? 10.740 -0.288 -15.477 1.00 96.50 90 LYS A C 1
ATOM 706 O O . LYS A 1 90 ? 11.897 -0.396 -15.082 1.00 96.50 90 LYS A O 1
ATOM 711 N N . ILE A 1 91 ? 9.741 0.059 -14.678 1.00 96.25 91 ILE A N 1
ATOM 712 C CA . ILE A 1 91 ? 9.849 0.048 -13.223 1.00 96.25 91 ILE A CA 1
ATOM 713 C C . ILE A 1 91 ? 9.268 -1.272 -12.731 1.00 96.25 91 ILE A C 1
ATOM 715 O O . ILE A 1 91 ? 8.110 -1.573 -13.010 1.00 96.25 91 ILE A O 1
ATOM 719 N N . VAL A 1 92 ? 10.056 -2.019 -11.968 1.00 95.88 92 VAL A N 1
ATOM 720 C CA . VAL A 1 92 ? 9.611 -3.198 -11.229 1.00 95.88 92 VAL A CA 1
ATOM 721 C C . VAL A 1 92 ? 9.371 -2.794 -9.782 1.00 95.88 92 VAL A C 1
ATOM 723 O O . VAL A 1 92 ? 10.299 -2.420 -9.059 1.00 95.88 92 VAL A O 1
ATOM 726 N N . ILE A 1 93 ? 8.111 -2.853 -9.357 1.00 94.06 93 ILE A N 1
ATOM 727 C CA . ILE A 1 93 ? 7.680 -2.523 -7.999 1.00 94.06 93 ILE A CA 1
ATOM 728 C C . ILE A 1 93 ? 7.334 -3.821 -7.277 1.00 94.06 93 ILE A C 1
ATOM 730 O O . ILE A 1 93 ? 6.362 -4.492 -7.617 1.00 94.06 93 ILE A O 1
ATOM 734 N N . LYS A 1 94 ? 8.099 -4.155 -6.239 1.00 94.00 94 LYS A N 1
ATOM 735 C CA . LYS A 1 94 ? 7.872 -5.321 -5.380 1.00 94.00 94 LYS A CA 1
ATOM 736 C C . LYS A 1 94 ? 7.261 -4.861 -4.067 1.00 94.00 94 LYS A C 1
ATOM 738 O O . LYS A 1 94 ? 7.899 -4.134 -3.305 1.00 94.00 94 LYS A O 1
ATOM 743 N N . ILE A 1 95 ? 6.034 -5.295 -3.802 1.00 91.00 95 ILE A N 1
ATOM 744 C CA . ILE A 1 95 ? 5.286 -4.985 -2.584 1.00 91.00 95 ILE A CA 1
ATOM 745 C C . ILE A 1 95 ? 5.157 -6.267 -1.771 1.00 91.00 95 ILE A C 1
ATOM 747 O O . ILE A 1 95 ? 4.571 -7.241 -2.237 1.00 91.00 95 ILE A O 1
ATOM 751 N N . ARG A 1 96 ? 5.672 -6.252 -0.541 1.00 91.56 96 ARG A N 1
ATOM 752 C CA . ARG A 1 96 ? 5.384 -7.262 0.481 1.00 91.56 96 ARG A CA 1
ATOM 753 C C . ARG A 1 96 ? 4.604 -6.610 1.609 1.00 91.56 96 ARG A C 1
ATOM 755 O O . ARG A 1 96 ? 5.058 -5.620 2.174 1.00 91.56 96 ARG A O 1
ATOM 762 N N . LEU A 1 97 ? 3.448 -7.167 1.925 1.00 88.06 97 LEU A N 1
ATOM 763 C CA . LEU A 1 97 ? 2.527 -6.692 2.943 1.00 88.06 97 LEU A CA 1
ATOM 764 C C . LEU A 1 97 ? 2.210 -7.843 3.894 1.00 88.06 97 LEU A C 1
ATOM 766 O O . LEU A 1 97 ? 1.903 -8.943 3.451 1.00 88.06 97 LEU A O 1
ATOM 770 N N . MET A 1 98 ? 2.251 -7.586 5.192 1.00 89.38 98 MET A N 1
ATOM 771 C CA . MET A 1 98 ? 1.832 -8.523 6.224 1.00 89.38 98 MET A CA 1
ATOM 772 C C . MET A 1 98 ? 0.794 -7.841 7.103 1.00 89.38 98 MET A C 1
ATOM 774 O O . MET A 1 98 ? 1.087 -6.836 7.754 1.00 89.38 98 MET A O 1
ATOM 778 N N . VAL A 1 99 ? -0.415 -8.393 7.117 1.00 87.56 99 VAL A N 1
ATOM 779 C CA . VAL A 1 99 ? -1.508 -7.921 7.965 1.00 87.56 99 VAL A CA 1
ATOM 780 C C . VAL A 1 99 ? -1.520 -8.748 9.243 1.00 87.56 99 VAL A C 1
ATOM 782 O O . VAL A 1 99 ? -1.618 -9.975 9.203 1.00 87.56 99 VAL A O 1
ATOM 785 N N . LEU A 1 100 ? -1.415 -8.066 10.381 1.00 86.75 100 LEU A N 1
ATOM 786 C CA . LEU A 1 100 ? -1.409 -8.665 11.709 1.00 86.75 100 LEU A CA 1
ATOM 787 C C . LEU A 1 100 ? -2.813 -8.577 12.314 1.00 86.75 100 LEU A C 1
ATOM 789 O O . LEU A 1 100 ? -3.206 -7.519 12.824 1.00 86.75 100 LEU A O 1
ATOM 793 N N . PHE A 1 101 ? -3.564 -9.681 12.272 1.00 82.62 101 PHE A N 1
ATOM 794 C CA . PHE A 1 101 ? -4.816 -9.808 13.017 1.00 82.62 101 PHE A CA 1
ATOM 795 C C . PHE A 1 101 ? -4.572 -10.447 14.393 1.00 82.62 101 PHE A C 1
ATOM 797 O O . PHE A 1 101 ? -3.581 -11.147 14.597 1.00 82.62 101 PHE A O 1
ATOM 804 N N . PRO A 1 102 ? -5.495 -10.272 15.358 1.00 75.50 102 PRO A N 1
ATOM 805 C CA . PRO A 1 102 ? -5.358 -10.870 16.688 1.00 75.50 102 PRO A CA 1
ATOM 806 C C . PRO A 1 102 ? -5.229 -12.403 16.701 1.00 75.50 102 PRO A C 1
ATOM 808 O O . PRO A 1 102 ? -4.702 -12.954 17.663 1.00 75.50 102 PRO A O 1
ATOM 811 N N . PHE A 1 103 ? -5.736 -13.091 15.670 1.00 78.12 103 PHE A N 1
ATOM 812 C CA . PHE A 1 103 ? -5.856 -14.556 15.643 1.00 78.12 103 PHE A CA 1
ATOM 813 C C . PHE A 1 103 ? -5.090 -15.237 14.503 1.00 78.12 103 PHE A C 1
ATOM 815 O O . PHE A 1 103 ? -4.871 -16.443 14.564 1.00 78.12 103 PHE A O 1
ATOM 822 N N . TYR A 1 104 ? -4.701 -14.497 13.465 1.00 77.75 104 TYR A N 1
ATOM 823 C CA . TYR A 1 104 ? -3.930 -15.007 12.333 1.00 77.75 104 TYR A CA 1
ATOM 824 C C . TYR A 1 104 ? -3.192 -13.858 11.645 1.00 77.75 104 TYR A C 1
ATOM 826 O O . TYR A 1 104 ? -3.559 -12.698 11.800 1.00 77.75 104 TYR A O 1
ATOM 834 N N . ASN A 1 105 ? -2.163 -14.179 10.872 1.00 83.19 105 ASN A N 1
ATOM 835 C CA . ASN A 1 105 ? -1.467 -13.205 10.042 1.00 83.19 105 ASN A CA 1
ATOM 836 C C . ASN A 1 105 ? -1.593 -13.642 8.589 1.00 83.19 105 ASN A C 1
ATOM 838 O O . ASN A 1 105 ? -1.548 -14.839 8.303 1.00 83.19 105 ASN A O 1
ATOM 842 N N . GLU A 1 106 ? -1.745 -12.678 7.691 1.00 84.00 106 GLU A N 1
ATOM 843 C CA . GLU A 1 106 ? -1.838 -12.938 6.259 1.00 84.00 106 GLU A CA 1
ATOM 844 C C . GLU A 1 106 ? -0.742 -12.165 5.530 1.00 84.00 106 GLU A C 1
ATOM 846 O O . GLU A 1 106 ? -0.528 -10.975 5.781 1.00 84.00 106 GLU A O 1
ATOM 851 N N . GLU A 1 107 ? -0.029 -12.863 4.651 1.00 88.94 107 GLU A N 1
ATOM 852 C CA . GLU A 1 107 ? 1.010 -12.283 3.809 1.00 88.94 107 GLU A CA 1
ATOM 853 C C . GLU A 1 107 ? 0.479 -12.084 2.392 1.00 88.94 107 GLU A C 1
ATOM 855 O O . GLU A 1 107 ? -0.092 -12.985 1.781 1.00 88.94 107 GLU A O 1
ATOM 860 N N . PHE A 1 108 ? 0.723 -10.898 1.850 1.00 88.50 108 PHE A N 1
ATOM 861 C CA . PHE A 1 108 ? 0.428 -10.538 0.478 1.00 88.50 108 PHE A CA 1
ATOM 862 C C . PHE A 1 108 ? 1.715 -10.054 -0.186 1.00 88.50 108 PHE A C 1
ATOM 864 O O . PHE A 1 108 ? 2.344 -9.096 0.262 1.00 88.50 108 PHE A O 1
ATOM 871 N N . SER A 1 109 ? 2.117 -10.716 -1.268 1.00 91.88 109 SER A N 1
ATOM 872 C CA . SER A 1 109 ? 3.274 -10.321 -2.067 1.00 91.88 109 SER A CA 1
ATOM 873 C C . SER A 1 109 ? 2.847 -10.140 -3.512 1.00 91.88 109 SER A C 1
ATOM 875 O O . SER A 1 109 ? 2.249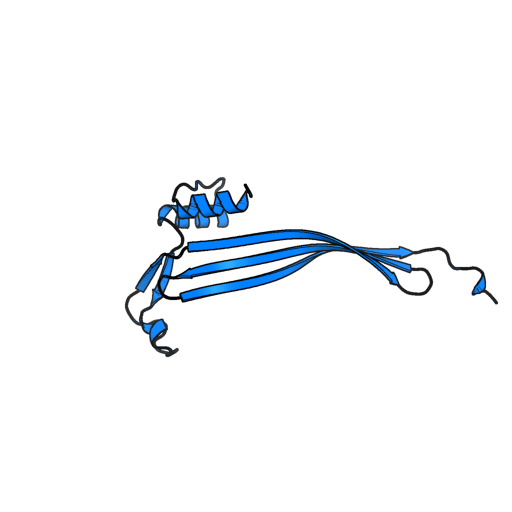 -11.041 -4.100 1.00 91.88 109 SER A O 1
ATOM 877 N N . HIS A 1 110 ? 3.169 -8.987 -4.090 1.00 93.75 110 HIS A N 1
ATOM 878 C CA . HIS A 1 110 ? 2.857 -8.686 -5.480 1.00 93.75 110 HIS A CA 1
ATOM 879 C C . HIS A 1 110 ? 3.993 -7.929 -6.158 1.00 93.75 110 HIS A C 1
ATOM 881 O O . HIS A 1 110 ? 4.667 -7.104 -5.539 1.00 93.75 110 HIS A O 1
ATOM 887 N N . GLU A 1 111 ? 4.178 -8.214 -7.440 1.00 94.81 111 GLU A N 1
ATOM 888 C CA . GLU A 1 111 ? 5.147 -7.558 -8.307 1.00 94.81 111 GLU A CA 1
ATOM 889 C C . GLU A 1 111 ? 4.390 -6.875 -9.443 1.00 94.81 111 GLU A C 1
ATOM 891 O O . GLU A 1 111 ? 3.570 -7.505 -10.110 1.00 94.81 111 GLU A O 1
ATOM 896 N N . TYR A 1 112 ? 4.623 -5.576 -9.612 1.00 93.69 112 TYR A N 1
ATOM 897 C CA . TYR A 1 112 ? 4.041 -4.779 -10.683 1.00 93.69 112 TYR A CA 1
ATOM 898 C C . TYR A 1 112 ? 5.140 -4.326 -11.637 1.00 93.69 112 TYR A C 1
ATOM 900 O O . TYR A 1 112 ? 6.086 -3.658 -11.214 1.00 93.69 112 TYR A O 1
ATOM 908 N N . ASP A 1 113 ? 4.946 -4.614 -12.921 1.00 94.56 113 ASP A N 1
ATOM 909 C CA . ASP A 1 113 ? 5.797 -4.131 -14.003 1.00 94.56 113 ASP A CA 1
ATOM 910 C C . ASP A 1 113 ? 5.115 -2.942 -14.679 1.00 94.56 113 ASP A C 1
ATOM 912 O O . ASP A 1 113 ? 4.068 -3.081 -15.317 1.00 94.56 113 ASP A O 1
ATOM 916 N N . TYR A 1 114 ? 5.705 -1.759 -14.534 1.00 94.94 114 TYR A N 1
ATOM 917 C CA . TYR A 1 114 ? 5.218 -0.538 -15.161 1.00 94.94 114 TYR A CA 1
ATOM 918 C C . TYR A 1 114 ? 6.150 -0.135 -16.314 1.00 94.94 114 TYR A C 1
ATOM 920 O O . TYR A 1 114 ? 7.269 0.322 -16.054 1.00 94.94 114 TYR A O 1
ATOM 928 N N . PRO A 1 115 ? 5.738 -0.306 -17.585 1.00 93.69 115 PRO A N 1
ATOM 929 C CA . PRO A 1 115 ? 6.556 0.098 -18.719 1.00 93.69 115 PRO A CA 1
ATOM 930 C C . PRO A 1 115 ? 6.658 1.625 -18.762 1.00 93.69 115 PRO A C 1
ATOM 932 O O . PRO A 1 115 ? 5.650 2.330 -18.706 1.00 93.69 115 PRO A O 1
ATOM 935 N N . LEU A 1 116 ? 7.881 2.138 -18.861 1.00 94.25 116 LEU A N 1
ATOM 936 C CA . LEU A 1 116 ? 8.139 3.566 -19.037 1.00 94.25 116 LEU A CA 1
ATOM 937 C C . LEU A 1 116 ? 8.284 3.905 -20.512 1.00 94.25 116 LEU A C 1
ATOM 939 O O . LEU A 1 116 ? 7.605 4.793 -21.020 1.00 94.25 116 LEU A O 1
ATOM 943 N N . VAL A 1 117 ? 9.184 3.191 -21.181 1.00 93.44 117 VAL A N 1
ATOM 944 C CA . VAL A 1 117 ? 9.529 3.400 -22.584 1.00 93.44 117 VAL A CA 1
ATOM 945 C C . VAL A 1 117 ? 9.708 2.046 -23.241 1.00 93.44 117 VAL A C 1
ATOM 947 O O . VAL A 1 117 ? 10.288 1.129 -22.661 1.00 93.44 117 VAL A O 1
ATOM 950 N N . MET A 1 118 ? 9.202 1.938 -24.462 1.00 92.44 118 MET A N 1
ATOM 951 C CA . MET A 1 118 ? 9.446 0.821 -25.358 1.00 92.44 118 MET A CA 1
ATOM 952 C C . MET A 1 118 ? 9.660 1.415 -26.742 1.00 92.44 118 MET A C 1
ATOM 954 O O . MET A 1 118 ? 8.739 2.004 -27.308 1.00 92.44 118 MET A O 1
ATOM 958 N N . GLU A 1 119 ? 10.875 1.297 -27.259 1.00 92.06 119 GLU A N 1
ATOM 959 C CA . GLU A 1 119 ? 11.258 1.896 -28.532 1.00 92.06 119 GLU A CA 1
ATOM 960 C C . GLU A 1 119 ? 12.058 0.898 -29.365 1.00 92.06 119 GLU A C 1
ATOM 962 O O . GLU A 1 119 ? 12.863 0.125 -28.844 1.00 92.06 119 GLU A O 1
ATOM 967 N N . VAL A 1 120 ? 11.807 0.902 -30.672 1.00 91.12 120 VAL A N 1
ATOM 968 C CA . VAL A 1 120 ? 12.577 0.128 -31.643 1.00 91.12 120 VAL A CA 1
ATOM 969 C C . VAL A 1 120 ? 13.522 1.090 -32.343 1.00 91.12 120 VAL A C 1
ATOM 971 O O . VAL A 1 120 ? 13.082 2.058 -32.956 1.00 91.12 120 VAL A O 1
ATOM 974 N N . ILE A 1 121 ? 14.816 0.815 -32.245 1.00 89.62 121 ILE A N 1
ATOM 975 C CA . ILE A 1 121 ? 15.882 1.603 -32.852 1.00 89.62 121 ILE A CA 1
ATOM 976 C C . ILE A 1 121 ? 16.370 0.869 -34.100 1.00 89.62 121 ILE A C 1
ATOM 978 O O . ILE A 1 121 ? 16.761 -0.299 -34.029 1.00 89.62 121 ILE A O 1
ATOM 982 N N . GLU A 1 122 ? 16.345 1.561 -35.237 1.00 87.06 122 GLU A N 1
ATOM 983 C CA . GLU A 1 122 ? 16.853 1.067 -36.518 1.00 87.06 122 GLU A CA 1
ATOM 984 C C . GLU A 1 122 ? 18.373 1.262 -36.612 1.00 87.06 122 GLU A C 1
ATOM 986 O O . GLU A 1 122 ? 18.892 2.367 -36.456 1.00 87.06 122 GLU A O 1
ATOM 991 N N . GLY A 1 123 ? 19.089 0.175 -36.874 1.00 81.12 123 GLY A N 1
ATOM 992 C CA . GLY A 1 123 ? 20.509 0.140 -37.202 1.00 81.12 123 GLY A CA 1
ATOM 993 C C . GLY A 1 123 ? 20.751 0.025 -38.709 1.00 81.12 123 GLY A C 1
ATOM 994 O O . GLY A 1 123 ? 19.847 -0.248 -39.500 1.00 81.12 123 GLY A O 1
ATOM 995 N N . GLU A 1 124 ? 22.001 0.225 -39.122 1.00 76.88 124 GLU A N 1
ATOM 996 C CA . GLU A 1 124 ? 22.385 0.142 -40.533 1.00 76.88 124 GLU A CA 1
ATOM 997 C C . GLU A 1 124 ? 22.258 -1.285 -41.082 1.00 76.88 124 GLU A C 1
ATOM 999 O O . GLU A 1 124 ? 22.622 -2.255 -40.417 1.00 76.88 124 GLU A O 1
ATOM 1004 N N . VAL A 1 125 ? 21.775 -1.413 -42.325 1.00 74.69 125 VAL A N 1
ATOM 1005 C CA . VAL A 1 125 ? 21.687 -2.701 -43.026 1.00 74.69 125 VAL A CA 1
ATOM 1006 C C . VAL A 1 125 ? 23.090 -3.176 -43.420 1.00 74.69 125 VAL A C 1
ATOM 1008 O O . VAL A 1 125 ? 23.772 -2.479 -44.172 1.00 74.69 125 VAL A O 1
ATOM 1011 N N . PRO A 1 126 ? 23.532 -4.374 -42.999 1.00 69.75 126 PRO A N 1
ATOM 1012 C CA . PRO A 1 126 ? 24.833 -4.884 -43.374 1.00 69.75 126 PRO A CA 1
ATOM 1013 C C . PRO A 1 126 ? 24.940 -5.171 -44.874 1.00 69.75 126 PRO A C 1
ATOM 1015 O O . PRO A 1 126 ? 24.107 -5.863 -45.462 1.00 69.75 126 PRO A O 1
ATOM 1018 N N . ASN A 1 127 ? 26.042 -4.725 -45.476 1.00 71.69 127 ASN A N 1
ATOM 1019 C CA . ASN A 1 127 ? 26.308 -4.853 -46.914 1.00 71.69 127 ASN A CA 1
ATOM 1020 C C . ASN A 1 127 ? 26.372 -6.308 -47.430 1.00 71.69 127 ASN A C 1
ATOM 1022 O O . ASN A 1 127 ? 26.294 -6.538 -48.632 1.00 71.69 127 ASN A O 1
ATOM 1026 N N . TRP A 1 128 ? 26.505 -7.306 -46.550 1.00 71.06 128 TRP A N 1
ATOM 1027 C CA . TRP A 1 128 ? 26.612 -8.720 -46.928 1.00 71.06 128 TRP A CA 1
ATOM 1028 C C . TRP A 1 128 ? 25.283 -9.371 -47.348 1.00 71.06 128 TRP A C 1
ATOM 1030 O O . TRP A 1 128 ? 25.307 -10.476 -47.881 1.00 71.06 128 TRP A O 1
ATOM 1040 N N . TYR A 1 129 ? 24.143 -8.699 -47.153 1.00 62.22 129 TYR A N 1
ATOM 1041 C CA . TYR A 1 129 ? 22.829 -9.158 -47.634 1.00 62.22 129 TYR A CA 1
ATOM 1042 C C . TYR A 1 129 ? 22.566 -8.860 -49.121 1.00 62.22 129 TYR A C 1
ATOM 1044 O O . TYR A 1 129 ? 21.573 -9.334 -49.665 1.00 62.22 129 TYR A O 1
ATOM 1052 N N . GLN A 1 130 ? 23.406 -8.055 -49.780 1.00 66.38 130 GLN A N 1
ATOM 1053 C CA . GLN A 1 130 ? 23.157 -7.552 -51.140 1.00 66.38 130 GLN A CA 1
ATOM 1054 C C . GLN A 1 130 ? 23.671 -8.460 -52.279 1.00 66.38 130 GLN A C 1
ATOM 1056 O O . GLN A 1 130 ? 23.792 -7.980 -53.404 1.00 66.38 130 GLN A O 1
ATOM 1061 N N . ASN A 1 131 ? 23.948 -9.746 -52.025 1.00 56.06 131 ASN A N 1
ATOM 1062 C CA . ASN A 1 131 ? 24.430 -10.700 -53.040 1.00 56.06 131 ASN A CA 1
ATOM 1063 C C . ASN A 1 131 ? 23.494 -11.894 -53.230 1.00 56.06 131 ASN A C 1
ATOM 1065 O O . ASN A 1 131 ? 23.203 -12.572 -52.220 1.00 56.06 131 ASN A O 1
#

pLDDT: mean 87.86, std 7.72, range [49.41, 96.5]

Radius of gyration: 24.51 Å; chains: 1; bounding box: 53×38×70 Å